Protein AF-A0A2W1IFE9-F1 (afdb_monomer)

Solvent-accessible surface area (backbone atoms only — not comparable to full-atom values): 10743 Å² total; per-residue (Å²): 140,82,83,80,80,82,82,75,80,79,76,75,83,69,60,64,89,76,38,68,66,51,60,62,67,72,48,57,73,91,77,60,70,71,67,96,69,81,68,86,80,73,87,56,83,60,53,63,57,53,51,51,52,48,60,65,51,64,52,52,64,59,53,55,59,57,52,58,59,48,55,60,53,52,54,57,52,52,54,52,50,56,48,53,52,52,51,52,55,40,53,75,70,70,50,92,67,65,60,48,72,77,72,38,66,91,40,73,67,58,49,51,52,50,54,47,53,54,50,51,49,55,53,50,48,56,51,49,54,53,51,48,55,52,48,52,53,53,52,50,51,52,50,50,56,67,73,37,58,67,56,61,52,48,52,53,49,50,51,50,50,50,51,54,47,66,62,51,74,79,81,67,84,84,132

Secondary structure (DSSP, 8-state):
--PPPPPPP------GGG-HHHHHHHS-GGG----SS-------THHHHHHHHHHHHHTHHHHHHHHHHHHHHHHHHHHHHHHHHHHHHHHHTT----HHHHHTTT-HHHHHHHHHHHHHHHHHHHHHHHHHHHHHHHHHHHHHHHH-HHHHHHHHHHHHHHHHHHHHTTS----

Organism: NCBI:txid45151

InterPro domains:
  IPR035213 Protein of unknown function DUF5321 [PF17254] (9-158)

Foldseek 3Di:
DDDDDDDDPPPPCDDPVPPVVNVLVVDDPVVNDDPPDDDDDDDDPCVVVVVVCCVVVVCVVVVVVVVVVVVVVVVVVVVLVVLVVVVVVCVVVVHPDPPCVSQVPVDPVSVVVVVVVVVVVVVVVVVVVVVVVVVVVVVVVVVVCVVCVPVVVVVVVVVVVVVVVVVPPPPDDDD

Radius of gyration: 31.23 Å; Cα contacts (8 Å, |Δi|>4): 27; chains: 1; bounding box: 63×68×80 Å

Sequence (175 aa):
MMASPLAHSRFISIPRIVQPSFWASMIPKPLRSRPENPRPKEWNPATPYIILGLLVGSQAIQILWLKQERSKQESKSRSKIAILERVIDRVRQGEDVPVEEMLGTGNAIEEGEWAQVLKELKDEEALYQKKNAKKELSIAGQQEDERNPTKTKLEKVEEGLTKAKVESVGGVKFY

Structure (mmCIF, N/CA/C/O backbone):
data_AF-A0A2W1IFE9-F1
#
_entry.id   AF-A0A2W1IFE9-F1
#
loop_
_atom_site.group_PDB
_atom_site.id
_atom_site.type_symbol
_atom_site.label_atom_id
_atom_site.label_alt_id
_atom_site.label_comp_id
_atom_site.label_asym_id
_atom_site.label_entity_id
_atom_site.label_seq_id
_atom_site.pdbx_PDB_ins_code
_atom_site.Cartn_x
_atom_site.Cartn_y
_atom_site.Cartn_z
_atom_site.occupancy
_atom_site.B_iso_or_equiv
_atom_site.auth_seq_id
_atom_site.auth_comp_id
_atom_site.auth_asym_id
_atom_site.auth_atom_id
_atom_site.pdbx_PDB_model_num
ATOM 1 N N . MET A 1 1 ? 9.921 -56.747 -38.945 1.00 39.69 1 MET A N 1
ATOM 2 C CA . MET A 1 1 ? 10.220 -55.304 -39.050 1.00 39.69 1 MET A CA 1
ATOM 3 C C . MET A 1 1 ? 9.261 -54.582 -38.117 1.00 39.69 1 MET A C 1
ATOM 5 O O . MET A 1 1 ? 8.075 -54.583 -38.404 1.00 39.69 1 MET A O 1
ATOM 9 N N . MET A 1 2 ? 9.725 -54.091 -36.968 1.00 39.50 2 MET A N 1
ATOM 10 C CA . MET A 1 2 ? 8.883 -53.357 -36.013 1.00 39.50 2 MET A CA 1
ATOM 11 C C . MET A 1 2 ? 9.355 -51.906 -35.992 1.00 39.50 2 MET A C 1
ATOM 13 O O . MET A 1 2 ? 10.527 -51.648 -35.730 1.00 39.50 2 MET A O 1
ATOM 17 N N . ALA A 1 3 ? 8.466 -50.983 -36.354 1.00 55.97 3 ALA A N 1
ATOM 18 C CA . ALA A 1 3 ? 8.743 -49.555 -36.379 1.00 55.97 3 ALA A CA 1
ATOM 19 C C . ALA A 1 3 ? 8.762 -49.001 -34.947 1.00 55.97 3 ALA A C 1
ATOM 21 O O . ALA A 1 3 ? 7.802 -49.170 -34.197 1.00 55.97 3 ALA A O 1
ATOM 22 N N . SER A 1 4 ? 9.858 -48.343 -34.573 1.00 62.25 4 SER A N 1
ATOM 23 C CA . SER A 1 4 ? 9.981 -47.634 -33.298 1.00 62.25 4 SER A CA 1
ATOM 24 C C . SER A 1 4 ? 9.027 -46.428 -33.260 1.00 62.25 4 SER A C 1
ATOM 26 O O . SER A 1 4 ? 8.993 -45.664 -34.228 1.00 62.25 4 SER A O 1
ATOM 28 N N . PRO A 1 5 ? 8.267 -46.205 -32.172 1.00 61.69 5 PRO A N 1
ATOM 29 C CA . PRO A 1 5 ? 7.386 -45.048 -32.062 1.00 61.69 5 PRO A CA 1
ATOM 30 C C . PRO A 1 5 ? 8.198 -43.761 -31.856 1.00 61.69 5 PRO A C 1
ATOM 32 O O . PRO A 1 5 ? 9.126 -43.714 -31.047 1.00 61.69 5 PRO A O 1
ATOM 35 N N . LEU A 1 6 ? 7.832 -42.706 -32.589 1.00 59.69 6 LEU A N 1
ATOM 36 C CA . LEU A 1 6 ? 8.414 -41.370 -32.464 1.00 59.69 6 LEU A CA 1
ATOM 37 C C . LEU A 1 6 ? 8.253 -40.856 -31.025 1.00 59.69 6 LEU A C 1
ATOM 39 O O . LEU A 1 6 ? 7.148 -40.805 -30.474 1.00 59.69 6 LEU A O 1
ATOM 43 N N . ALA A 1 7 ? 9.375 -40.474 -30.416 1.00 55.22 7 ALA A N 1
ATOM 44 C CA . ALA A 1 7 ? 9.406 -39.856 -29.101 1.00 55.22 7 ALA A CA 1
ATOM 45 C C . ALA A 1 7 ? 8.583 -38.559 -29.125 1.00 55.22 7 ALA A C 1
ATOM 47 O O . ALA A 1 7 ? 8.907 -37.611 -29.837 1.00 55.22 7 ALA A O 1
ATOM 48 N N . HIS A 1 8 ? 7.502 -38.521 -28.349 1.00 56.19 8 HIS A N 1
ATOM 49 C CA . HIS A 1 8 ? 6.707 -37.314 -28.168 1.00 56.19 8 HIS A CA 1
ATOM 50 C C . HIS A 1 8 ? 7.537 -36.323 -27.349 1.00 56.19 8 HIS A C 1
ATOM 52 O O . HIS A 1 8 ? 7.909 -36.620 -26.209 1.00 56.19 8 HIS A O 1
ATOM 58 N N . SER A 1 9 ? 7.852 -35.157 -27.922 1.00 57.31 9 SER A N 1
ATOM 59 C CA . SER A 1 9 ? 8.525 -34.106 -27.166 1.00 57.31 9 SER A CA 1
ATOM 60 C C . SER A 1 9 ? 7.584 -33.657 -26.047 1.00 57.31 9 SER A C 1
ATOM 62 O O . SER A 1 9 ? 6.453 -33.219 -26.264 1.00 57.31 9 SER A O 1
ATOM 64 N N . ARG A 1 10 ? 8.016 -33.854 -24.801 1.00 54.78 10 ARG A N 1
ATOM 65 C CA . ARG A 1 10 ? 7.284 -33.359 -23.641 1.00 54.78 10 ARG A CA 1
ATOM 66 C C . ARG A 1 10 ? 7.437 -31.844 -23.642 1.00 54.78 10 ARG A C 1
ATOM 68 O O . ARG A 1 10 ? 8.491 -31.330 -23.278 1.00 54.78 10 ARG A O 1
ATOM 75 N N . PHE A 1 11 ? 6.403 -31.129 -24.074 1.00 62.19 11 PHE A N 1
ATOM 76 C CA . PHE A 1 11 ? 6.318 -29.691 -23.860 1.00 62.19 11 PHE A CA 1
ATOM 77 C C . PHE A 1 11 ? 6.265 -29.450 -22.353 1.00 62.19 11 PHE A C 1
ATOM 79 O O . PHE A 1 11 ? 5.244 -29.673 -21.707 1.00 62.19 11 PHE A O 1
ATOM 86 N N . ILE A 1 12 ? 7.390 -29.024 -21.784 1.00 63.78 12 ILE A N 1
ATOM 87 C CA . ILE A 1 12 ? 7.433 -28.462 -20.439 1.00 63.78 12 ILE A CA 1
ATOM 88 C C . ILE A 1 12 ? 6.493 -27.256 -20.480 1.00 63.78 12 ILE A C 1
ATOM 90 O O . ILE A 1 12 ? 6.733 -26.299 -21.218 1.00 63.78 12 ILE A O 1
ATOM 94 N N . SER A 1 13 ? 5.375 -27.330 -19.761 1.00 68.19 13 SER A N 1
ATOM 95 C CA . SER A 1 13 ? 4.374 -26.269 -19.694 1.00 68.19 13 SER A CA 1
ATOM 96 C C . SER A 1 13 ? 4.922 -25.115 -18.858 1.00 68.19 13 SER A C 1
ATOM 98 O O . SER A 1 13 ? 4.584 -24.945 -17.688 1.00 68.19 13 SER A O 1
ATOM 100 N N . ILE A 1 14 ? 5.833 -24.347 -19.448 1.00 74.81 14 ILE A N 1
ATOM 101 C CA . ILE A 1 14 ? 6.339 -23.120 -18.851 1.00 74.81 14 ILE A CA 1
ATOM 102 C C . ILE A 1 14 ? 5.155 -22.135 -18.780 1.00 74.81 14 ILE A C 1
ATOM 104 O O . ILE A 1 14 ? 4.419 -22.004 -19.767 1.00 74.81 14 ILE A O 1
ATOM 108 N N . PRO A 1 15 ? 4.930 -21.455 -17.641 1.00 76.94 15 PRO A N 1
ATOM 109 C CA . PRO A 1 15 ? 3.841 -20.494 -17.491 1.00 76.94 15 PRO A CA 1
ATOM 110 C C . PRO A 1 15 ? 3.855 -19.448 -18.614 1.00 76.94 15 PRO A C 1
ATOM 112 O O . PRO A 1 15 ? 4.911 -18.941 -18.992 1.00 76.94 15 PRO A O 1
ATOM 115 N N . ARG A 1 16 ? 2.667 -19.089 -19.129 1.00 74.50 16 ARG A N 1
ATOM 116 C CA . ARG A 1 16 ? 2.499 -18.180 -20.285 1.00 74.50 16 ARG A CA 1
ATOM 117 C C . ARG A 1 16 ? 3.215 -16.835 -20.142 1.00 74.50 16 ARG A C 1
ATOM 119 O O . ARG A 1 16 ? 3.603 -16.258 -21.146 1.00 74.50 16 ARG A O 1
ATOM 126 N N . ILE A 1 17 ? 3.437 -16.359 -18.918 1.00 74.31 17 ILE A N 1
ATOM 127 C CA . ILE A 1 17 ? 4.136 -15.097 -18.638 1.00 74.31 17 ILE A CA 1
ATOM 128 C C . ILE A 1 17 ? 5.617 -15.157 -19.048 1.00 74.31 17 ILE A C 1
ATOM 130 O O . ILE A 1 17 ? 6.199 -14.138 -19.404 1.00 74.31 17 ILE A O 1
ATOM 134 N N . VAL A 1 18 ? 6.228 -16.342 -19.041 1.00 76.44 18 VAL A N 1
ATOM 135 C CA . VAL A 1 18 ? 7.629 -16.545 -19.450 1.00 76.44 18 VAL A CA 1
ATOM 136 C C . VAL A 1 18 ? 7.732 -16.760 -20.965 1.00 76.44 18 VAL A C 1
ATOM 138 O O . VAL A 1 18 ? 8.815 -16.658 -21.535 1.00 76.44 18 VAL A O 1
ATOM 141 N N . GLN A 1 19 ? 6.612 -17.019 -21.650 1.00 79.00 19 GLN A N 1
ATOM 142 C CA . GLN A 1 19 ? 6.604 -17.177 -23.100 1.00 79.00 19 GLN A CA 1
ATOM 143 C C . GLN A 1 19 ? 6.817 -15.812 -23.780 1.00 79.00 19 GLN A C 1
ATOM 145 O O . GLN A 1 19 ? 5.996 -14.907 -23.614 1.00 79.00 19 GLN A O 1
ATOM 150 N N . PRO A 1 20 ? 7.860 -15.647 -24.616 1.00 76.38 20 PRO A N 1
ATOM 151 C CA . PRO A 1 20 ? 8.125 -14.380 -25.308 1.00 76.38 20 PRO A CA 1
ATOM 152 C C . PRO A 1 20 ? 6.970 -13.926 -26.212 1.00 76.38 20 PRO A C 1
ATOM 154 O O . PRO A 1 20 ? 6.758 -12.734 -26.425 1.00 76.38 20 PRO A O 1
ATOM 157 N N . SER A 1 21 ? 6.188 -14.880 -26.724 1.00 76.00 21 SER A N 1
ATOM 158 C CA . SER A 1 21 ? 5.007 -14.631 -27.553 1.00 76.00 21 SER A CA 1
ATOM 159 C C . SER A 1 21 ? 3.898 -13.877 -26.815 1.00 76.00 21 SER A C 1
ATOM 161 O O . SER A 1 21 ? 3.195 -13.083 -27.440 1.00 76.00 21 SER A O 1
ATOM 163 N N . PHE A 1 22 ? 3.763 -14.079 -25.501 1.00 80.56 22 PHE A N 1
ATOM 164 C CA . PHE A 1 22 ? 2.785 -13.377 -24.672 1.00 80.56 22 PHE A CA 1
ATOM 165 C C . PHE A 1 22 ? 3.097 -11.877 -24.630 1.00 80.56 22 PHE A C 1
ATOM 167 O O . PHE A 1 22 ? 2.258 -11.056 -24.998 1.00 80.56 22 PHE A O 1
ATOM 174 N N . TRP A 1 23 ? 4.345 -11.517 -24.330 1.00 79.19 23 TRP A N 1
ATOM 175 C CA . TRP A 1 23 ? 4.798 -10.124 -24.338 1.00 79.19 23 TRP A CA 1
ATOM 176 C C . TRP A 1 23 ? 4.790 -9.507 -25.742 1.00 79.19 23 TRP A C 1
ATOM 178 O O . TRP A 1 23 ? 4.381 -8.360 -25.908 1.00 79.19 23 TRP A O 1
ATOM 188 N N . ALA A 1 24 ? 5.128 -10.278 -26.781 1.00 75.56 24 ALA A N 1
ATOM 189 C CA . ALA A 1 24 ? 5.061 -9.815 -28.171 1.00 75.56 24 ALA A CA 1
ATOM 190 C C . ALA A 1 24 ? 3.628 -9.514 -28.659 1.00 75.56 24 ALA A C 1
ATOM 192 O O . ALA A 1 24 ? 3.446 -8.789 -29.640 1.00 75.56 24 ALA A O 1
ATOM 193 N N . SER A 1 25 ? 2.605 -10.076 -28.007 1.00 78.38 25 SER A N 1
ATOM 194 C CA . SER A 1 25 ? 1.192 -9.776 -28.284 1.00 78.38 25 SER A CA 1
ATOM 195 C C . SER A 1 25 ? 0.678 -8.527 -27.562 1.00 78.38 25 SER A C 1
ATOM 197 O O . SER A 1 25 ? -0.307 -7.938 -27.996 1.00 78.38 25 SER A O 1
ATOM 199 N N . MET A 1 26 ? 1.374 -8.098 -26.507 1.00 81.38 26 MET A N 1
ATOM 200 C CA . MET A 1 26 ? 1.022 -6.934 -25.690 1.00 81.38 26 MET A CA 1
ATOM 201 C C . MET A 1 26 ? 1.559 -5.616 -26.276 1.00 81.38 26 MET A C 1
ATOM 203 O O . MET A 1 26 ? 1.147 -4.533 -25.870 1.00 81.38 26 MET A O 1
ATOM 207 N N . ILE A 1 27 ? 2.462 -5.709 -27.256 1.00 79.25 27 ILE A N 1
ATOM 208 C CA . ILE A 1 27 ? 3.028 -4.571 -27.980 1.00 79.25 27 ILE A CA 1
ATOM 209 C C . ILE A 1 27 ? 2.096 -4.213 -29.155 1.00 79.25 27 ILE A C 1
ATOM 211 O O . ILE A 1 27 ? 1.821 -5.075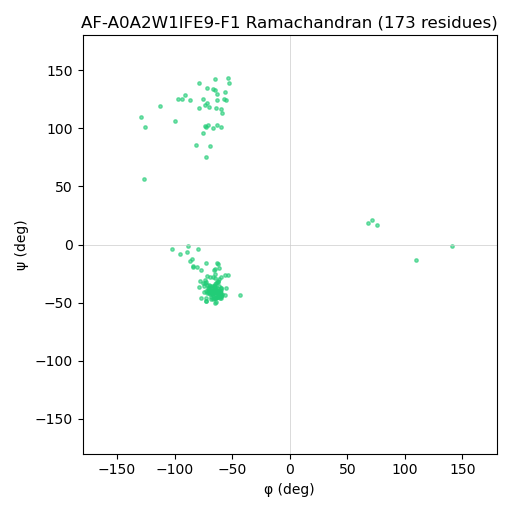 -29.998 1.00 79.25 27 ILE A O 1
ATOM 215 N N . PRO A 1 28 ? 1.621 -2.958 -29.259 1.00 79.75 28 PRO A N 1
ATOM 216 C CA . PRO A 1 28 ? 0.776 -2.499 -30.358 1.00 79.75 28 PRO A CA 1
ATOM 217 C C . PRO A 1 28 ? 1.398 -2.773 -31.734 1.00 79.75 28 PRO A C 1
ATOM 219 O O . PRO A 1 28 ? 2.600 -2.598 -31.930 1.00 79.75 28 PRO A O 1
ATOM 222 N N . LYS A 1 29 ? 0.559 -3.119 -32.722 1.00 71.75 29 LYS A N 1
ATOM 223 C CA . LYS A 1 29 ? 0.961 -3.390 -34.117 1.00 71.75 29 LYS A CA 1
ATOM 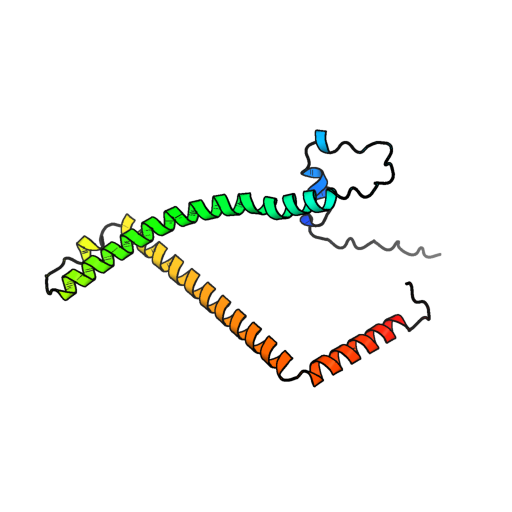224 C C . LYS A 1 29 ? 1.982 -2.401 -34.724 1.00 71.75 29 LYS A C 1
ATOM 226 O O . LYS A 1 29 ? 2.920 -2.899 -35.340 1.00 71.75 29 LYS A O 1
ATOM 231 N N . PRO A 1 30 ? 1.890 -1.064 -34.547 1.00 74.62 30 PRO A N 1
ATOM 232 C CA . PRO A 1 30 ? 2.874 -0.138 -35.127 1.00 74.62 30 PRO A CA 1
ATOM 233 C C . PRO A 1 30 ? 4.295 -0.278 -34.554 1.00 74.62 30 PRO A C 1
ATOM 235 O O . PRO A 1 30 ? 5.256 0.102 -35.213 1.00 74.62 30 PRO A O 1
ATOM 238 N N . LEU A 1 31 ? 4.448 -0.846 -33.354 1.00 71.00 31 LEU A N 1
ATOM 239 C CA . LEU A 1 31 ? 5.742 -1.066 -32.697 1.00 71.00 31 LEU A CA 1
ATOM 240 C C . LEU A 1 31 ? 6.296 -2.482 -32.937 1.00 71.00 31 LEU A C 1
ATOM 242 O O . LEU A 1 31 ? 7.436 -2.771 -32.582 1.00 71.00 31 LEU A O 1
ATOM 246 N N . ARG A 1 32 ? 5.499 -3.373 -33.543 1.00 70.25 32 ARG A N 1
ATOM 247 C CA . ARG A 1 32 ? 5.851 -4.778 -33.807 1.00 70.25 32 ARG A CA 1
ATOM 248 C C . ARG A 1 32 ? 6.570 -4.987 -35.148 1.00 70.25 32 ARG A C 1
ATOM 250 O O . ARG A 1 32 ? 6.935 -6.117 -35.469 1.00 70.25 32 ARG A O 1
ATOM 257 N N . SER A 1 33 ? 6.785 -3.933 -35.930 1.00 67.12 33 SER A N 1
ATOM 258 C CA . SER A 1 33 ? 7.432 -4.003 -37.243 1.00 67.12 33 SER A CA 1
ATOM 259 C C . SER A 1 33 ? 8.849 -4.574 -37.131 1.00 67.12 33 SER A C 1
ATOM 261 O O . SER A 1 33 ? 9.791 -3.893 -36.731 1.00 67.12 33 SER A O 1
ATOM 263 N N . ARG A 1 34 ? 8.992 -5.860 -37.467 1.00 61.94 34 ARG A N 1
ATOM 264 C CA . ARG A 1 34 ? 10.282 -6.539 -37.585 1.00 61.94 34 ARG A CA 1
ATOM 265 C C . ARG A 1 34 ? 10.946 -6.031 -38.868 1.00 61.94 34 ARG A C 1
ATOM 267 O O . ARG A 1 34 ? 10.351 -6.208 -39.928 1.00 61.94 34 ARG A O 1
ATOM 274 N N . PRO A 1 35 ? 12.136 -5.412 -38.813 1.00 65.19 35 PRO A N 1
ATOM 275 C CA . PRO A 1 35 ? 12.851 -5.066 -40.030 1.00 65.19 35 PRO A CA 1
ATOM 276 C C . PRO A 1 35 ? 13.198 -6.359 -40.777 1.00 65.19 35 PRO A C 1
ATOM 278 O O . PRO A 1 35 ? 13.732 -7.299 -40.187 1.00 65.19 35 PRO A O 1
ATOM 281 N N . GLU A 1 36 ? 12.873 -6.400 -42.067 1.00 66.88 36 GLU A N 1
ATOM 282 C CA . GLU A 1 36 ? 13.053 -7.561 -42.954 1.00 66.88 36 GLU A CA 1
ATOM 283 C C . GLU A 1 36 ? 14.539 -7.945 -43.125 1.00 66.88 36 GLU A C 1
ATOM 285 O O . GLU A 1 36 ? 14.857 -9.074 -43.479 1.00 66.88 36 GLU A O 1
ATOM 290 N N . ASN A 1 37 ? 15.455 -7.041 -42.750 1.00 60.50 37 ASN A N 1
ATOM 291 C CA . ASN A 1 37 ? 16.892 -7.280 -42.642 1.00 60.50 37 ASN A CA 1
ATOM 292 C C . ASN A 1 37 ? 17.411 -6.905 -41.239 1.00 60.50 37 ASN A C 1
ATOM 294 O O . ASN A 1 37 ? 17.611 -5.715 -40.961 1.00 60.50 37 ASN A O 1
ATOM 298 N N . PRO A 1 38 ? 17.645 -7.875 -40.333 1.00 63.00 38 PRO A N 1
ATOM 299 C CA . PRO A 1 38 ? 18.260 -7.599 -39.044 1.00 63.00 38 PRO A CA 1
ATOM 300 C C . PRO A 1 38 ? 19.747 -7.293 -39.254 1.00 63.00 38 PRO A C 1
ATOM 302 O O . PRO A 1 38 ? 20.564 -8.192 -39.430 1.00 63.00 38 PRO A O 1
ATOM 305 N N . ARG A 1 39 ? 20.111 -6.009 -39.237 1.00 70.88 39 ARG A N 1
ATOM 306 C CA . ARG A 1 39 ? 21.521 -5.614 -39.118 1.00 70.88 39 ARG A CA 1
ATOM 307 C C . ARG A 1 39 ? 22.040 -6.072 -37.745 1.00 70.88 39 ARG A C 1
ATOM 309 O O . ARG A 1 39 ? 21.268 -6.002 -36.780 1.00 70.88 39 ARG A O 1
ATOM 316 N N . PRO A 1 40 ? 23.296 -6.546 -37.627 1.00 65.81 40 PRO A N 1
ATOM 317 C CA . PRO A 1 40 ? 23.868 -6.897 -36.332 1.00 65.81 40 PRO A CA 1
ATOM 318 C C . PRO A 1 40 ? 23.772 -5.677 -35.415 1.00 65.81 40 PRO A C 1
ATOM 320 O O . PRO A 1 40 ? 24.163 -4.570 -35.782 1.00 65.81 40 PRO A O 1
ATOM 323 N N . LYS A 1 41 ? 23.138 -5.863 -34.257 1.00 69.12 41 LYS A N 1
ATOM 324 C CA . LYS A 1 41 ? 22.813 -4.769 -33.348 1.00 69.12 41 LYS A CA 1
ATOM 325 C C . LYS A 1 41 ? 24.091 -4.298 -32.667 1.00 69.12 41 LYS A C 1
ATOM 327 O O . LYS A 1 41 ? 24.570 -4.943 -31.741 1.00 69.12 41 LYS A O 1
ATOM 332 N N . GLU A 1 42 ? 24.628 -3.181 -33.140 1.00 75.00 42 GLU A N 1
ATOM 333 C CA . GLU A 1 42 ? 25.706 -2.466 -32.465 1.00 75.00 42 GLU A CA 1
ATOM 334 C C . GLU A 1 42 ? 25.253 -2.118 -31.042 1.00 75.00 42 GLU A C 1
ATOM 336 O O . GLU A 1 42 ? 24.124 -1.662 -30.815 1.00 75.00 42 GLU A O 1
ATOM 341 N N . TRP A 1 43 ? 26.108 -2.412 -30.062 1.00 80.25 43 TRP A N 1
ATOM 342 C CA . TRP A 1 43 ? 25.813 -2.164 -28.658 1.00 80.25 43 TRP A CA 1
ATOM 343 C C . TRP A 1 43 ? 25.729 -0.657 -28.420 1.00 80.25 43 TRP A C 1
ATOM 345 O O . TRP A 1 43 ? 26.740 0.032 -28.307 1.00 80.25 43 TRP A O 1
ATOM 355 N N . ASN A 1 44 ? 24.506 -0.134 -28.365 1.00 82.25 44 ASN A N 1
ATOM 356 C CA . ASN A 1 44 ? 24.285 1.267 -28.058 1.00 82.25 44 ASN A CA 1
ATOM 357 C C . ASN A 1 44 ? 24.406 1.464 -26.533 1.00 82.25 44 ASN A C 1
ATOM 359 O O . ASN A 1 44 ? 23.575 0.920 -25.793 1.00 82.25 44 ASN A O 1
ATOM 363 N N . PRO A 1 45 ? 25.377 2.262 -26.051 1.00 85.25 45 PRO A N 1
ATOM 364 C CA . PRO A 1 45 ? 25.615 2.471 -24.623 1.00 85.25 45 PRO A CA 1
ATOM 365 C C . PRO A 1 45 ? 24.426 3.113 -23.896 1.00 85.25 45 PRO A C 1
ATOM 367 O O . PRO A 1 45 ? 24.345 3.008 -22.680 1.00 85.25 45 PRO A O 1
ATOM 370 N N . ALA A 1 46 ? 23.468 3.718 -24.607 1.00 85.06 46 ALA A N 1
ATOM 371 C CA . ALA A 1 46 ? 22.237 4.257 -24.031 1.00 85.06 46 ALA A CA 1
ATOM 372 C C . ALA A 1 46 ? 21.187 3.179 -23.693 1.00 85.06 46 ALA A C 1
ATOM 374 O O . ALA A 1 46 ? 20.312 3.404 -22.858 1.00 85.06 46 ALA A O 1
ATOM 375 N N . THR A 1 47 ? 21.249 1.999 -24.320 1.00 85.00 47 THR A N 1
ATOM 376 C CA . THR A 1 47 ? 20.267 0.919 -24.107 1.00 85.00 47 THR A CA 1
ATOM 377 C C . THR A 1 47 ? 20.177 0.409 -22.666 1.00 85.00 47 THR A C 1
ATOM 379 O O . THR A 1 47 ? 19.043 0.270 -22.202 1.00 85.00 47 THR A O 1
ATOM 382 N N . PRO A 1 48 ? 21.275 0.191 -21.906 1.00 85.75 48 PRO A N 1
ATOM 383 C CA . PRO A 1 48 ? 21.159 -0.165 -20.494 1.00 85.75 48 PRO A CA 1
ATOM 384 C C . PRO A 1 48 ? 20.446 0.924 -19.688 1.00 85.75 48 PRO A C 1
ATOM 386 O O . PRO A 1 48 ? 19.575 0.597 -18.893 1.00 85.75 48 PRO A O 1
ATOM 389 N N . TYR A 1 49 ? 20.721 2.209 -19.931 1.00 89.56 49 TYR A N 1
ATOM 390 C CA . TYR A 1 49 ? 20.061 3.306 -19.211 1.00 89.56 49 TYR A CA 1
ATOM 391 C C . TYR A 1 49 ? 18.561 3.398 -19.519 1.00 89.56 49 TYR A C 1
ATOM 393 O O . TYR A 1 49 ? 17.760 3.616 -18.612 1.00 89.56 49 TYR A O 1
ATOM 401 N N . ILE A 1 50 ? 18.165 3.168 -20.776 1.00 86.56 50 ILE A N 1
ATOM 402 C CA . ILE A 1 50 ? 16.752 3.125 -21.182 1.00 86.56 50 ILE A CA 1
ATOM 403 C C . ILE A 1 50 ? 16.032 1.955 -20.498 1.00 86.56 50 ILE A C 1
ATOM 405 O O . ILE A 1 50 ? 14.949 2.138 -19.945 1.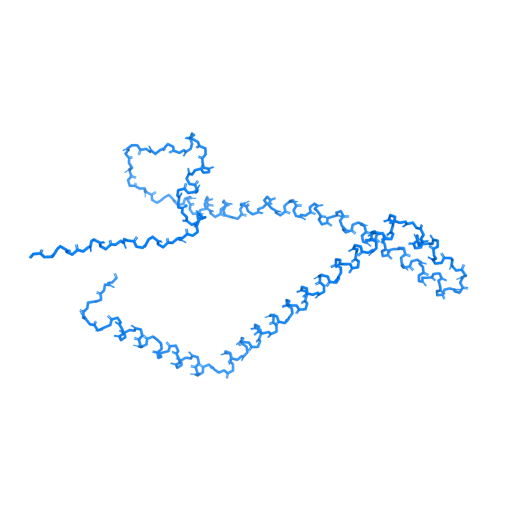00 86.56 50 ILE A O 1
ATOM 409 N N . ILE A 1 51 ? 16.637 0.763 -20.496 1.00 86.56 51 ILE A N 1
ATOM 410 C CA . ILE A 1 51 ? 16.060 -0.434 -19.865 1.00 86.56 51 ILE A CA 1
ATOM 411 C C . ILE A 1 51 ? 15.977 -0.260 -18.345 1.00 86.56 51 ILE A C 1
ATOM 413 O O . ILE A 1 51 ? 14.957 -0.605 -17.754 1.00 86.56 51 ILE A O 1
ATOM 417 N N . LEU A 1 52 ? 17.003 0.319 -17.715 1.00 87.19 52 LEU A N 1
ATOM 418 C CA . LEU A 1 52 ? 17.011 0.622 -16.282 1.00 87.19 52 LEU A CA 1
ATOM 419 C C . LEU A 1 52 ? 15.910 1.625 -15.914 1.00 87.19 52 LEU A C 1
ATOM 421 O O . LEU A 1 52 ? 15.166 1.388 -14.964 1.00 87.19 52 LEU A O 1
ATOM 425 N N . GLY A 1 53 ? 15.750 2.702 -16.691 1.00 86.75 53 GLY A N 1
ATOM 426 C CA . GLY A 1 53 ? 14.687 3.689 -16.486 1.00 86.75 53 GLY A CA 1
ATOM 427 C C . GLY A 1 53 ? 13.284 3.102 -16.660 1.00 86.75 53 GLY A C 1
ATOM 428 O O . GLY A 1 53 ? 12.395 3.391 -15.863 1.00 86.75 53 GLY A O 1
ATOM 429 N N . LEU A 1 54 ? 13.091 2.220 -17.646 1.00 86.81 54 LEU A N 1
ATOM 430 C CA . LEU A 1 54 ? 11.836 1.486 -17.845 1.00 86.81 54 LEU A CA 1
ATOM 431 C C . LEU A 1 54 ? 11.555 0.496 -16.713 1.00 86.81 54 LEU A C 1
ATOM 433 O O . LEU A 1 54 ? 10.424 0.424 -16.241 1.00 86.81 54 LEU A O 1
ATOM 437 N N . LEU A 1 55 ? 12.564 -0.244 -16.252 1.00 84.75 55 LEU A N 1
ATOM 438 C CA . LEU A 1 55 ? 12.407 -1.220 -15.177 1.00 84.75 55 LEU A CA 1
ATOM 439 C C . LEU A 1 55 ? 12.013 -0.528 -13.867 1.00 84.75 55 LEU A C 1
ATOM 441 O O . LEU A 1 55 ? 11.014 -0.905 -13.256 1.00 84.75 55 LEU A O 1
ATOM 445 N N . VAL A 1 56 ? 12.740 0.527 -13.489 1.00 85.69 56 VAL A N 1
ATOM 446 C CA . VAL A 1 56 ? 12.466 1.316 -12.278 1.00 85.69 56 VAL A CA 1
ATOM 447 C C . VAL A 1 56 ? 11.150 2.092 -12.410 1.00 85.69 56 VAL A C 1
ATOM 449 O O . VAL A 1 56 ? 10.346 2.120 -11.480 1.00 85.69 56 VAL A O 1
ATOM 452 N N . GLY A 1 57 ? 10.883 2.676 -13.581 1.00 81.81 57 GLY A N 1
ATOM 453 C CA . GLY A 1 57 ? 9.673 3.455 -13.846 1.00 81.81 57 GLY A CA 1
ATOM 454 C C . GLY A 1 57 ? 8.395 2.621 -13.970 1.00 81.81 57 GLY A C 1
ATOM 455 O O . GLY A 1 57 ? 7.316 3.116 -13.651 1.00 81.81 57 GLY A O 1
ATOM 456 N N . SER A 1 58 ? 8.484 1.348 -14.373 1.00 84.25 58 SER A N 1
ATOM 457 C CA . SER A 1 58 ? 7.306 0.483 -14.557 1.00 84.25 58 SER A CA 1
ATOM 458 C C . SER A 1 58 ? 6.508 0.260 -13.269 1.00 84.25 58 SER A C 1
ATOM 460 O O . SER A 1 58 ? 5.289 0.105 -13.310 1.00 84.25 58 SER A O 1
ATOM 462 N N . GLN A 1 59 ? 7.178 0.291 -12.115 1.00 74.25 59 GLN A N 1
ATOM 463 C CA . GLN A 1 59 ? 6.551 0.092 -10.807 1.00 74.25 59 GLN A CA 1
ATOM 464 C C . GLN A 1 59 ? 5.934 1.375 -10.236 1.00 74.25 59 GLN A C 1
ATOM 466 O O . GLN A 1 59 ? 5.062 1.304 -9.367 1.00 74.25 59 GLN A O 1
ATOM 471 N N . ALA A 1 60 ? 6.330 2.552 -10.732 1.00 74.44 60 ALA A N 1
ATOM 472 C CA . ALA A 1 60 ? 5.882 3.835 -10.191 1.00 74.44 60 ALA A CA 1
ATOM 473 C C . ALA A 1 60 ? 4.360 4.032 -10.318 1.00 74.44 60 ALA A C 1
ATOM 475 O O . ALA A 1 60 ? 3.736 4.637 -9.446 1.00 74.44 60 ALA A O 1
ATOM 476 N N . ILE A 1 61 ? 3.744 3.458 -11.358 1.00 72.00 61 ILE A N 1
ATOM 477 C CA . ILE A 1 61 ? 2.294 3.545 -11.572 1.00 72.00 61 ILE A CA 1
ATOM 478 C C . ILE A 1 61 ? 1.496 2.782 -10.504 1.00 72.00 61 ILE A C 1
ATOM 480 O O . ILE A 1 61 ? 0.448 3.246 -10.061 1.00 72.00 61 ILE A O 1
ATOM 484 N N . GLN A 1 62 ? 2.015 1.642 -10.039 1.00 68.38 62 GLN A N 1
ATOM 485 C CA . GLN A 1 62 ? 1.354 0.814 -9.025 1.00 68.38 62 GLN A CA 1
ATOM 486 C C . GLN A 1 62 ? 1.409 1.484 -7.645 1.00 68.38 62 GLN A C 1
ATOM 488 O O . GLN A 1 62 ? 0.448 1.419 -6.879 1.00 68.38 62 GLN A O 1
ATOM 493 N N . ILE A 1 63 ? 2.504 2.191 -7.350 1.00 73.38 63 ILE A N 1
ATOM 494 C CA . ILE A 1 63 ? 2.696 2.916 -6.086 1.00 73.38 63 ILE A CA 1
ATOM 495 C C . ILE A 1 63 ? 1.695 4.072 -5.946 1.00 73.38 63 ILE A C 1
ATOM 497 O O . ILE A 1 63 ? 1.208 4.327 -4.843 1.00 73.38 63 ILE A O 1
ATOM 501 N N . LEU A 1 64 ? 1.350 4.752 -7.045 1.00 72.38 64 LEU A N 1
ATOM 502 C CA . LEU A 1 64 ? 0.420 5.884 -7.013 1.00 72.38 64 LEU A CA 1
ATOM 503 C C . LEU A 1 64 ? -0.997 5.458 -6.603 1.00 72.38 64 LEU A C 1
ATOM 505 O O . LEU A 1 64 ? -1.595 6.085 -5.729 1.00 72.38 64 LEU A O 1
ATOM 509 N N . TRP A 1 65 ? -1.507 4.367 -7.182 1.00 73.56 65 TRP A N 1
ATOM 510 C CA . TRP A 1 65 ? -2.835 3.847 -6.845 1.00 73.56 65 TRP A CA 1
ATOM 511 C C . TRP A 1 65 ? -2.881 3.298 -5.412 1.00 73.56 65 TRP A C 1
ATOM 513 O O . TRP A 1 65 ? -3.790 3.621 -4.648 1.00 73.56 65 TRP A O 1
ATOM 523 N N . LEU A 1 66 ? -1.837 2.567 -5.000 1.00 70.00 66 LEU A N 1
ATOM 524 C CA . LEU A 1 66 ? -1.723 2.033 -3.640 1.00 70.00 66 LEU A CA 1
ATOM 525 C C . LEU A 1 66 ? -1.692 3.141 -2.571 1.00 70.00 66 LEU A C 1
ATOM 527 O O . LEU A 1 66 ? -2.241 2.971 -1.483 1.00 70.00 66 LEU A O 1
ATOM 531 N N . LYS A 1 67 ? -1.068 4.287 -2.866 1.00 71.25 67 LYS A N 1
ATOM 532 C CA . LYS A 1 67 ? -0.995 5.425 -1.939 1.00 71.25 67 LYS A CA 1
ATOM 533 C C . LYS A 1 67 ? -2.355 6.097 -1.726 1.00 71.25 67 LYS A C 1
ATOM 535 O O . LYS A 1 67 ? -2.634 6.554 -0.621 1.00 71.25 67 LYS A O 1
ATOM 540 N N . GLN A 1 68 ? -3.191 6.158 -2.761 1.00 69.69 68 GLN A N 1
ATOM 541 C CA . GLN A 1 68 ? -4.506 6.793 -2.676 1.00 69.69 68 GLN A CA 1
ATOM 542 C C . GLN A 1 68 ? -5.518 5.959 -1.881 1.00 69.69 68 GLN A C 1
ATOM 544 O O . GLN A 1 68 ? -6.363 6.527 -1.192 1.00 69.69 68 GLN A O 1
ATOM 549 N N . GLU A 1 69 ? -5.421 4.631 -1.939 1.00 64.44 69 GLU A N 1
ATOM 550 C CA . GLU A 1 69 ? -6.260 3.752 -1.117 1.00 64.44 69 GLU A CA 1
ATOM 551 C C . GLU A 1 69 ? -5.896 3.868 0.374 1.00 64.44 69 GLU A C 1
ATOM 553 O O . GLU A 1 69 ? -6.772 3.993 1.229 1.00 64.44 69 GLU A O 1
ATOM 558 N N . ARG A 1 70 ? -4.597 3.961 0.690 1.00 61.81 70 ARG A N 1
ATOM 559 C CA . ARG A 1 70 ? -4.131 4.120 2.078 1.00 61.81 70 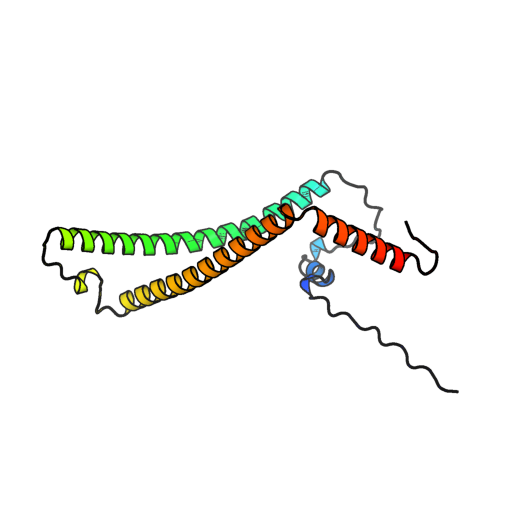ARG A CA 1
ATOM 560 C C . ARG A 1 70 ? -4.594 5.418 2.738 1.00 61.81 70 ARG A C 1
ATOM 562 O O . ARG A 1 70 ? -4.986 5.392 3.899 1.00 61.81 70 ARG A O 1
ATOM 569 N N . SER A 1 71 ? -4.596 6.545 2.024 1.00 64.56 71 SER A N 1
ATOM 570 C CA . SER A 1 71 ? -4.950 7.835 2.639 1.00 64.56 71 SER A CA 1
ATOM 571 C C . SER A 1 71 ? -6.405 7.898 3.113 1.00 64.56 71 SER A C 1
ATOM 573 O O . SER A 1 71 ? -6.688 8.500 4.147 1.00 64.56 71 SER A O 1
ATOM 575 N N . LYS A 1 72 ? -7.331 7.241 2.402 1.00 64.12 72 LYS A N 1
ATOM 576 C CA . LYS A 1 72 ? -8.747 7.178 2.797 1.00 64.12 72 LYS A CA 1
ATOM 577 C C . LYS A 1 72 ? -8.963 6.324 4.046 1.00 64.12 72 LYS A C 1
ATOM 579 O O . LYS A 1 72 ? -9.792 6.680 4.883 1.00 64.12 72 LYS A O 1
ATOM 584 N N . GLN A 1 73 ? -8.221 5.227 4.177 1.00 61.34 73 GLN A N 1
ATOM 585 C CA . GLN A 1 73 ? -8.284 4.353 5.350 1.00 61.34 73 GLN A CA 1
ATOM 586 C C . GLN A 1 73 ? -7.679 5.043 6.582 1.00 61.34 73 GLN A C 1
ATOM 588 O O . GLN A 1 73 ? -8.291 5.050 7.649 1.00 61.34 73 GLN A O 1
ATOM 593 N N . GLU A 1 74 ? -6.549 5.740 6.419 1.00 69.94 74 GLU A N 1
ATOM 594 C CA . GLU A 1 74 ? -5.903 6.481 7.509 1.00 69.94 74 GLU A CA 1
ATOM 595 C C . GLU A 1 74 ? -6.809 7.563 8.117 1.00 69.94 74 GLU A C 1
ATOM 597 O O . GLU A 1 74 ? -6.825 7.734 9.337 1.00 69.94 74 GLU A O 1
ATOM 602 N N . SER A 1 75 ? -7.592 8.284 7.307 1.00 67.81 75 SER A N 1
ATOM 603 C CA . SER A 1 75 ? -8.509 9.309 7.826 1.00 67.81 75 SER A CA 1
ATOM 604 C C . SER A 1 75 ? -9.638 8.725 8.682 1.00 67.81 75 SER A C 1
ATOM 606 O O . SER A 1 75 ? -9.956 9.304 9.721 1.00 67.81 75 SER A O 1
ATOM 608 N N . LYS A 1 76 ? -10.209 7.575 8.293 1.00 71.06 76 LYS A N 1
ATOM 609 C CA . LYS A 1 76 ? -11.287 6.910 9.049 1.00 71.06 76 LYS A CA 1
ATOM 610 C C . LYS A 1 76 ? -10.794 6.338 10.378 1.00 71.06 76 LYS A C 1
ATOM 612 O O . LYS A 1 76 ? -11.477 6.455 11.392 1.00 71.06 76 LYS A O 1
ATOM 617 N N . SER A 1 77 ? -9.595 5.763 10.403 1.00 73.25 77 SER A N 1
ATOM 618 C CA . SER A 1 77 ? -9.012 5.246 11.645 1.00 73.25 77 SER A CA 1
ATOM 619 C C . SER A 1 77 ? -8.657 6.377 12.612 1.00 73.25 77 SER A C 1
ATOM 621 O O . SER A 1 77 ? -8.937 6.275 13.804 1.00 73.25 77 SER A O 1
ATOM 623 N N . ARG A 1 78 ? -8.124 7.503 12.111 1.00 76.44 78 ARG A N 1
ATOM 624 C CA . ARG A 1 78 ? -7.796 8.677 12.943 1.00 76.44 78 ARG A CA 1
ATOM 625 C C . ARG A 1 78 ? -9.024 9.300 13.608 1.00 76.44 78 ARG A C 1
ATOM 627 O O . ARG A 1 78 ? -8.933 9.684 14.770 1.00 76.44 78 ARG A O 1
ATOM 634 N N . SER A 1 79 ? -10.165 9.382 12.919 1.00 77.19 79 SER A N 1
ATOM 635 C CA . SER A 1 79 ? -11.398 9.893 13.534 1.00 77.19 79 SER A CA 1
ATOM 636 C C . SER A 1 79 ? -11.924 8.963 14.627 1.00 77.19 79 SER A C 1
ATOM 638 O O . SER A 1 79 ? -12.341 9.449 15.673 1.00 77.19 79 SER A O 1
ATOM 640 N N . LYS A 1 80 ? -11.851 7.640 14.424 1.00 79.12 80 LYS A N 1
ATOM 641 C CA . LYS A 1 80 ? -12.278 6.642 15.421 1.00 79.12 80 LYS A CA 1
ATOM 642 C C . LYS A 1 80 ? -11.379 6.636 16.658 1.00 79.12 80 LYS A C 1
ATOM 644 O O . LYS A 1 80 ? -11.891 6.633 17.772 1.00 79.12 80 LYS A O 1
ATOM 649 N N . ILE A 1 81 ? -10.061 6.735 16.476 1.00 82.50 81 ILE A N 1
ATOM 650 C CA . ILE A 1 81 ? -9.100 6.872 17.583 1.00 82.50 81 ILE A CA 1
ATOM 651 C C . ILE A 1 81 ? -9.389 8.144 18.391 1.00 82.50 81 ILE A C 1
ATOM 653 O O . ILE A 1 81 ? -9.506 8.076 19.610 1.00 82.50 81 ILE A O 1
ATOM 657 N N . ALA A 1 82 ?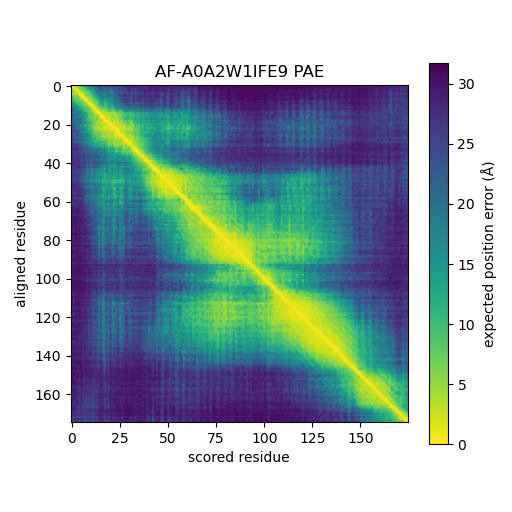 -9.614 9.278 17.723 1.00 83.62 82 ALA A N 1
ATOM 658 C CA . ALA A 1 82 ? -9.941 10.532 18.401 1.00 83.62 82 ALA A CA 1
ATOM 659 C C . ALA A 1 82 ? -11.289 10.492 19.152 1.00 83.62 82 ALA A C 1
ATOM 661 O O . ALA A 1 82 ? -11.497 11.264 20.086 1.00 83.62 82 ALA A O 1
ATOM 662 N N . ILE A 1 83 ? -12.238 9.643 18.743 1.00 83.56 83 ILE A N 1
ATOM 663 C CA . ILE A 1 83 ? -13.481 9.416 19.499 1.00 83.56 83 ILE A CA 1
ATOM 664 C C . ILE A 1 83 ? -13.176 8.606 20.763 1.00 83.56 83 ILE A C 1
ATOM 666 O O . ILE A 1 83 ? -13.560 9.033 21.849 1.00 83.56 83 ILE A O 1
ATOM 670 N N . LEU A 1 84 ? -12.432 7.501 20.641 1.00 83.38 84 LEU A N 1
ATOM 671 C CA . LEU A 1 84 ? -12.045 6.661 21.781 1.00 83.38 84 LEU A CA 1
ATOM 672 C C . LEU A 1 84 ? -11.243 7.439 22.834 1.00 83.38 84 LEU A C 1
ATOM 674 O O . LEU A 1 84 ? -11.533 7.323 24.021 1.00 83.38 84 LEU A O 1
ATOM 678 N N . GLU A 1 85 ? -10.292 8.278 22.417 1.00 85.69 85 GLU A N 1
ATOM 679 C CA . GLU A 1 85 ? -9.509 9.132 23.324 1.00 85.69 85 GLU A CA 1
ATOM 680 C C . GLU A 1 85 ? -10.403 10.089 24.122 1.00 85.69 85 GLU A C 1
ATOM 682 O O . GLU A 1 85 ? -10.278 10.184 25.341 1.00 85.69 85 GLU A O 1
ATOM 687 N N . ARG A 1 86 ? -11.382 10.729 23.468 1.00 80.81 86 ARG A N 1
ATOM 688 C CA . ARG A 1 86 ? -12.331 11.622 24.152 1.00 80.81 86 ARG A CA 1
ATOM 689 C C . ARG A 1 86 ? -13.228 10.888 25.141 1.00 80.81 86 ARG A C 1
ATOM 691 O O . ARG A 1 86 ? -13.584 11.471 26.162 1.00 80.81 86 ARG A O 1
ATOM 698 N N . VAL A 1 87 ? -13.624 9.652 24.833 1.00 83.06 87 VAL A N 1
ATOM 699 C CA . VAL A 1 87 ? -14.410 8.824 25.759 1.00 83.06 87 VAL A CA 1
ATOM 700 C C . VAL A 1 87 ? -13.561 8.476 26.981 1.00 83.06 87 VAL A C 1
ATOM 702 O O . VAL A 1 87 ? -14.008 8.678 28.107 1.00 83.06 87 VAL A O 1
ATOM 705 N N . ILE A 1 88 ? -12.314 8.041 26.777 1.00 83.50 88 ILE A N 1
ATOM 706 C CA . ILE A 1 88 ? -11.381 7.707 27.863 1.00 83.50 88 ILE A CA 1
ATOM 707 C C . ILE A 1 88 ? -11.117 8.922 28.761 1.00 83.50 88 ILE A C 1
ATOM 709 O O . ILE A 1 88 ? -11.157 8.796 29.987 1.00 83.50 88 ILE A O 1
ATOM 713 N N . ASP A 1 89 ? -10.887 10.097 28.174 1.00 83.25 89 ASP A N 1
ATOM 714 C CA . ASP A 1 89 ? -10.604 11.318 28.929 1.00 83.25 89 ASP A CA 1
ATOM 715 C C . ASP A 1 89 ? -11.782 11.751 29.808 1.00 83.25 89 ASP A C 1
ATOM 717 O O . ASP A 1 89 ? -11.567 12.149 30.954 1.00 83.25 89 ASP A O 1
ATOM 721 N N . ARG A 1 90 ? -13.021 11.632 29.315 1.00 79.50 90 ARG A N 1
ATOM 722 C CA . ARG A 1 90 ? -14.216 11.977 30.100 1.00 79.50 90 ARG A CA 1
ATOM 723 C C . ARG A 1 90 ? -14.520 10.954 31.195 1.00 79.50 90 ARG A C 1
ATOM 725 O O . ARG A 1 90 ? -14.799 11.348 32.324 1.00 79.50 90 ARG A O 1
ATOM 732 N N . VAL A 1 91 ? -14.361 9.656 30.913 1.00 81.81 91 VAL A N 1
ATOM 733 C CA . VAL A 1 91 ? -14.498 8.596 31.933 1.00 81.81 91 VAL A CA 1
ATOM 734 C C . VAL A 1 91 ? -13.469 8.790 33.049 1.00 81.81 91 VAL A C 1
ATOM 736 O O . VAL A 1 91 ? -13.788 8.666 34.230 1.00 81.81 91 VAL A O 1
ATOM 73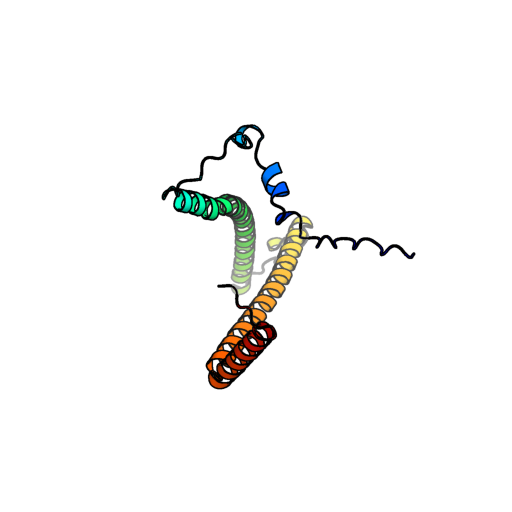9 N N . ARG A 1 92 ? -12.231 9.161 32.703 1.00 79.06 92 ARG A N 1
ATOM 740 C CA . ARG A 1 92 ? -11.171 9.435 33.682 1.00 79.06 92 ARG A CA 1
ATOM 741 C C . ARG A 1 92 ? -11.468 10.654 34.562 1.00 79.06 92 ARG A C 1
ATOM 743 O O . ARG A 1 92 ? -10.999 10.702 35.696 1.00 79.06 92 ARG A O 1
ATOM 750 N N . GLN A 1 93 ? -12.222 11.625 34.055 1.00 82.56 93 GLN A N 1
ATOM 751 C CA . GLN A 1 93 ? -12.642 12.818 34.797 1.00 82.56 93 GLN A CA 1
ATOM 752 C C . GLN A 1 93 ? -13.835 12.556 35.732 1.00 82.56 93 GLN A C 1
ATOM 754 O O . GLN A 1 93 ? -14.190 13.437 36.511 1.00 82.56 93 GLN A O 1
ATOM 759 N N . GLY A 1 94 ? -14.407 11.346 35.714 1.00 77.31 94 GLY A N 1
ATOM 760 C CA . GLY A 1 94 ? -15.532 10.967 36.571 1.00 77.31 94 GLY A CA 1
ATOM 761 C C . GLY A 1 94 ? -16.874 11.544 36.114 1.00 77.31 94 GLY A C 1
ATOM 762 O O . GLY A 1 94 ? -17.811 11.583 36.907 1.00 77.31 94 GLY A O 1
ATOM 763 N N . GLU A 1 95 ? -16.961 12.007 34.865 1.00 74.75 95 GLU A N 1
ATOM 764 C CA . GLU A 1 95 ? -18.211 12.437 34.238 1.00 74.75 95 GLU A CA 1
ATOM 765 C C . GLU A 1 95 ? -19.005 11.201 33.781 1.00 74.75 95 GLU A C 1
ATOM 767 O O . GLU A 1 95 ? -18.421 10.241 33.272 1.00 74.75 95 GLU A O 1
ATOM 772 N N . ASP A 1 96 ? -20.327 11.204 33.977 1.00 66.25 96 ASP A N 1
ATOM 773 C CA . ASP A 1 96 ? -21.197 10.120 33.510 1.00 66.25 96 ASP A CA 1
ATOM 774 C C . ASP A 1 96 ? -21.380 10.258 31.995 1.00 66.25 96 ASP A C 1
ATOM 776 O O . ASP A 1 96 ? -22.144 11.092 31.502 1.00 66.25 96 ASP A O 1
ATOM 780 N N . VAL A 1 97 ? -20.574 9.514 31.240 1.00 67.94 97 VAL A N 1
ATOM 781 C CA . VAL A 1 97 ? -20.577 9.570 29.778 1.00 67.94 97 VAL A CA 1
ATOM 782 C C . VAL A 1 97 ? -21.510 8.488 29.252 1.00 67.94 97 VAL A C 1
ATOM 784 O O . VAL A 1 97 ? -21.265 7.311 29.527 1.00 67.94 97 VAL A O 1
ATOM 787 N N . PRO A 1 98 ? -22.504 8.829 28.413 1.00 70.50 98 PRO A N 1
ATOM 788 C CA . PRO A 1 98 ? -23.248 7.838 27.651 1.00 70.50 98 PRO A CA 1
ATOM 789 C C . PRO A 1 98 ? -22.322 7.244 26.579 1.00 70.50 98 PRO A C 1
ATOM 791 O O . PRO A 1 98 ? -22.255 7.704 25.437 1.00 70.50 98 PRO A O 1
ATOM 794 N N . VAL A 1 99 ? -21.550 6.230 26.980 1.00 70.94 99 VAL A N 1
ATOM 795 C CA . VAL A 1 99 ? -20.582 5.506 26.139 1.00 70.94 99 VAL A CA 1
ATOM 796 C C . VAL A 1 99 ? -21.268 4.964 24.889 1.00 70.94 99 VAL A C 1
ATOM 798 O O . VAL A 1 99 ? -20.701 5.012 23.801 1.00 70.94 99 VAL A O 1
ATOM 801 N N . GLU A 1 100 ? -22.508 4.511 25.042 1.00 66.88 100 GLU A N 1
ATOM 802 C CA . GLU A 1 100 ? -23.280 3.904 23.967 1.00 66.88 100 GLU A CA 1
ATOM 803 C C . GLU A 1 100 ? -23.664 4.914 22.873 1.00 66.88 100 GLU A C 1
ATOM 805 O O . GLU A 1 100 ? -23.543 4.634 21.681 1.00 66.88 100 GLU A O 1
ATOM 810 N N . GLU A 1 101 ? -24.036 6.132 23.263 1.00 71.81 101 GLU A N 1
ATOM 811 C CA . GLU A 1 101 ? -24.390 7.201 22.325 1.00 71.81 101 GLU A CA 1
ATOM 812 C C . GLU A 1 101 ? -23.144 7.796 21.648 1.00 71.81 101 GLU A C 1
ATOM 814 O O . GLU A 1 101 ? -23.163 8.103 20.457 1.00 71.81 101 GLU A O 1
ATOM 819 N N . MET A 1 102 ? -22.020 7.903 22.371 1.00 67.12 102 MET A N 1
ATOM 820 C CA . MET A 1 102 ? -20.756 8.413 21.819 1.00 67.12 102 MET A CA 1
ATOM 821 C C . MET A 1 102 ? -20.039 7.430 20.885 1.00 67.12 102 MET A C 1
ATOM 823 O O . MET A 1 102 ? -19.311 7.866 19.991 1.00 67.12 102 MET A O 1
ATOM 827 N N . LEU A 1 103 ? -20.195 6.123 21.111 1.00 66.31 103 LEU A N 1
ATOM 828 C CA . LEU A 1 103 ? -19.624 5.076 20.258 1.00 66.31 103 LEU A CA 1
ATOM 829 C C . LEU A 1 103 ? -20.561 4.660 19.116 1.00 66.31 103 LEU A C 1
ATOM 831 O O . LEU A 1 103 ? -20.138 3.883 18.258 1.00 66.31 103 LEU A O 1
ATOM 835 N N . GLY A 1 104 ? -21.794 5.179 19.102 1.00 66.88 104 GLY A N 1
ATOM 836 C CA . GLY A 1 104 ? -22.790 4.873 18.080 1.00 66.88 104 GLY A CA 1
ATOM 837 C C . GLY A 1 104 ? -23.353 3.454 18.165 1.00 66.88 104 GLY A C 1
ATOM 838 O O . GLY A 1 104 ? -23.869 2.938 17.172 1.00 66.88 104 GLY A O 1
ATOM 839 N N . THR A 1 105 ? -23.257 2.794 19.324 1.00 62.44 105 THR A N 1
ATOM 840 C CA . THR A 1 105 ? -23.894 1.483 19.528 1.00 62.44 105 THR A CA 1
ATOM 841 C C . THR A 1 105 ? -25.409 1.644 19.415 1.00 62.44 105 THR A C 1
ATOM 843 O O . THR A 1 105 ? -26.001 2.482 20.095 1.00 62.44 105 THR A O 1
ATOM 846 N N . GLY A 1 106 ? -26.026 0.878 18.513 1.00 60.22 106 GLY A N 1
ATOM 847 C CA . GLY A 1 106 ? -27.410 1.056 18.064 1.00 60.22 106 GLY A CA 1
ATOM 848 C C . GLY A 1 106 ? -27.554 1.555 16.619 1.00 60.22 106 GLY A C 1
ATOM 849 O O . GLY A 1 106 ? -28.642 1.451 16.049 1.00 60.22 106 GLY A O 1
ATOM 850 N N . ASN A 1 107 ? -26.479 2.038 15.982 1.00 69.00 107 ASN A N 1
ATOM 851 C CA . ASN A 1 107 ? -26.456 2.357 14.553 1.00 69.00 107 ASN A CA 1
ATOM 852 C C . ASN A 1 107 ? -25.795 1.217 13.759 1.00 69.00 107 ASN A C 1
ATOM 854 O O . ASN A 1 107 ? -24.572 1.071 13.746 1.00 69.00 107 ASN A O 1
ATOM 858 N N . ALA A 1 108 ? -26.607 0.437 13.036 1.00 70.25 108 ALA A N 1
ATOM 859 C CA . ALA A 1 108 ? -26.154 -0.725 12.262 1.00 70.25 108 ALA A CA 1
ATOM 860 C C . ALA A 1 108 ? -25.047 -0.403 11.235 1.00 70.25 108 ALA A C 1
ATOM 862 O O . ALA A 1 108 ? -24.256 -1.277 10.876 1.00 70.25 108 ALA A O 1
ATOM 863 N N . ILE A 1 109 ? -24.981 0.845 10.756 1.00 71.56 109 ILE A N 1
ATOM 864 C CA . ILE A 1 109 ? -23.948 1.287 9.814 1.00 71.56 109 ILE A CA 1
ATOM 865 C C . ILE A 1 109 ? -22.602 1.420 10.533 1.00 71.56 109 ILE A C 1
ATOM 867 O O . ILE A 1 109 ? -21.602 0.883 10.064 1.00 71.56 109 ILE A O 1
ATOM 871 N N . GLU A 1 110 ? -22.573 2.085 11.686 1.00 70.00 110 GLU A N 1
ATOM 872 C CA . GLU A 1 110 ? -21.341 2.334 12.442 1.00 70.00 110 GLU A CA 1
ATOM 873 C C . GLU A 1 110 ? -20.800 1.052 13.085 1.00 70.00 110 GLU A C 1
ATOM 875 O O . GLU A 1 110 ? -19.593 0.801 13.035 1.00 70.00 110 GLU A O 1
ATOM 880 N N . GLU A 1 111 ? -21.681 0.178 13.579 1.00 73.94 111 GLU A N 1
ATOM 881 C CA . GLU A 1 111 ? -21.316 -1.158 14.066 1.00 73.94 111 GLU A CA 1
ATOM 882 C C . GLU A 1 111 ? -20.715 -2.035 12.961 1.00 73.94 111 GLU A C 1
ATOM 884 O O . GLU A 1 111 ? -19.715 -2.723 13.186 1.00 73.94 111 GLU A O 1
ATOM 889 N N . GLY A 1 112 ? -21.270 -1.973 11.745 1.00 79.88 112 GLY A N 1
ATOM 890 C CA . GLY A 1 112 ? -20.718 -2.664 10.581 1.00 79.88 112 GLY A CA 1
ATOM 891 C C . GLY A 1 112 ? -19.296 -2.204 10.255 1.00 79.88 112 GLY A C 1
ATOM 892 O O . GLY A 1 112 ? -18.419 -3.023 9.967 1.00 79.88 112 GLY A O 1
ATOM 893 N N . GLU A 1 113 ? -19.026 -0.903 10.376 1.00 78.31 113 GLU A N 1
ATOM 894 C CA . GLU A 1 113 ? -17.676 -0.387 10.183 1.00 78.31 113 GLU A CA 1
ATOM 895 C C . GLU A 1 113 ? -16.709 -0.783 11.313 1.00 78.31 113 GLU A C 1
ATOM 897 O O . GLU A 1 113 ? -15.525 -0.995 11.048 1.00 78.31 113 GLU A O 1
ATOM 902 N N . TRP A 1 114 ? -17.162 -0.877 12.568 1.00 77.50 114 TRP A N 1
ATOM 903 C CA . TRP A 1 114 ? -16.340 -1.378 1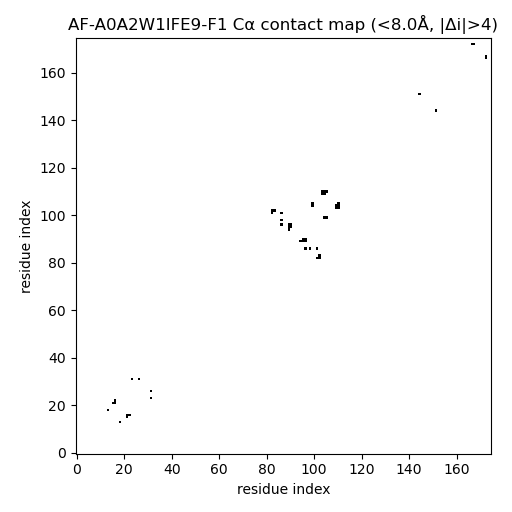3.680 1.00 77.50 114 TRP A CA 1
ATOM 904 C C . TRP A 1 114 ? -16.019 -2.867 13.529 1.00 77.50 114 TRP A C 1
ATOM 906 O O . TRP A 1 114 ? -14.871 -3.270 13.731 1.00 77.50 114 TRP A O 1
ATOM 916 N N . ALA A 1 115 ? -16.991 -3.675 13.101 1.00 82.62 115 ALA A N 1
ATOM 917 C CA . ALA A 1 115 ? -16.780 -5.087 12.793 1.00 82.62 115 ALA A CA 1
ATOM 918 C C . ALA A 1 115 ? -15.738 -5.273 11.679 1.00 82.62 115 ALA A C 1
ATOM 920 O O . ALA A 1 115 ? -14.906 -6.182 11.744 1.00 82.62 115 ALA A O 1
ATOM 921 N N . GLN A 1 116 ? -15.745 -4.386 10.683 1.00 81.69 116 GLN A N 1
ATOM 922 C CA . GLN A 1 116 ? -14.755 -4.399 9.616 1.00 81.69 116 GLN A CA 1
ATOM 923 C C . GLN A 1 116 ? -13.352 -4.025 10.114 1.00 81.69 116 GLN A C 1
ATOM 925 O O . GLN A 1 116 ? -12.410 -4.757 9.820 1.00 81.69 116 GLN A O 1
ATOM 930 N N . VAL A 1 117 ? -13.212 -2.977 10.933 1.00 82.00 117 VAL A N 1
ATOM 931 C CA . VAL A 1 117 ? -11.916 -2.596 11.533 1.00 82.00 117 VAL A CA 1
ATOM 932 C C . VAL A 1 117 ? -11.355 -3.716 12.416 1.00 82.00 117 VAL A C 1
ATOM 934 O O . VAL A 1 117 ? -10.165 -4.011 12.354 1.00 82.00 117 VAL A O 1
ATOM 937 N N . LEU A 1 118 ? -12.198 -4.393 13.204 1.00 84.31 118 LEU A N 1
ATOM 938 C CA . LEU A 1 118 ? -11.773 -5.528 14.033 1.00 84.31 118 LEU A CA 1
ATOM 939 C C . LEU A 1 118 ? -11.317 -6.728 13.194 1.00 84.31 118 LEU A C 1
ATOM 941 O O . LEU A 1 118 ? -10.345 -7.400 13.544 1.00 84.31 118 LEU A O 1
ATOM 945 N N . LYS A 1 119 ? -12.008 -7.002 12.084 1.00 87.56 119 LYS A N 1
ATOM 946 C CA . LYS A 1 119 ? -11.621 -8.060 11.147 1.00 87.56 119 LYS A CA 1
ATOM 947 C C . LYS A 1 119 ? -10.291 -7.740 10.465 1.00 87.56 119 LYS A C 1
ATOM 949 O O . LYS A 1 119 ? -9.419 -8.601 10.425 1.00 87.56 119 LYS A O 1
ATOM 954 N N . GLU A 1 120 ? -10.131 -6.508 9.988 1.00 82.69 120 GLU A N 1
ATOM 955 C CA . GLU A 1 120 ? -8.890 -6.025 9.378 1.00 82.69 120 GLU A CA 1
ATOM 956 C C . GLU A 1 120 ? -7.723 -6.104 10.370 1.00 82.69 120 GLU A C 1
ATOM 958 O O . GLU A 1 120 ? -6.678 -6.650 10.026 1.00 82.69 120 GLU A O 1
ATOM 963 N N . LEU A 1 121 ? -7.922 -5.695 11.628 1.00 84.81 121 LEU A N 1
ATOM 964 C CA . LEU A 1 121 ? -6.897 -5.793 12.671 1.00 84.81 121 LEU A CA 1
ATOM 965 C C . LEU A 1 121 ? -6.485 -7.247 12.949 1.00 84.81 121 LEU A C 1
ATOM 967 O O . LEU A 1 121 ? -5.297 -7.543 13.064 1.00 84.81 121 LEU A O 1
ATOM 971 N N . LYS A 1 122 ? -7.453 -8.168 13.022 1.00 84.50 122 LYS A N 1
ATOM 972 C CA . LYS A 1 122 ? -7.184 -9.598 13.228 1.00 84.50 122 LYS A CA 1
ATOM 973 C C . LYS A 1 122 ? -6.389 -10.203 12.068 1.00 84.50 122 LYS A C 1
ATOM 975 O O . LYS A 1 122 ? -5.471 -10.997 12.290 1.00 84.50 122 LYS A O 1
ATOM 980 N N . ASP A 1 123 ? -6.733 -9.833 10.838 1.00 85.50 123 ASP A N 1
ATOM 981 C CA . ASP A 1 123 ? -6.032 -10.294 9.640 1.00 85.50 123 ASP A CA 1
ATOM 982 C C . ASP A 1 123 ? -4.612 -9.698 9.564 1.00 85.50 123 ASP A C 1
ATOM 984 O O . ASP A 1 123 ? -3.651 -10.414 9.261 1.00 85.50 123 ASP A O 1
ATOM 988 N N . GLU A 1 124 ? -4.445 -8.418 9.907 1.00 81.19 124 GLU A N 1
ATOM 989 C CA . GLU A 1 124 ? -3.141 -7.754 9.982 1.00 81.19 124 GLU A CA 1
ATOM 990 C C . GLU A 1 124 ? -2.238 -8.344 11.068 1.00 81.19 124 GLU A C 1
ATOM 992 O O . GLU A 1 124 ? -1.060 -8.597 10.803 1.00 81.19 124 GLU A O 1
ATOM 997 N N . GLU A 1 125 ? -2.767 -8.635 12.259 1.00 83.38 125 GLU A N 1
ATOM 998 C CA . GLU A 1 125 ? -2.014 -9.284 13.333 1.00 83.38 125 GLU A CA 1
ATOM 999 C C . GLU A 1 125 ? -1.536 -10.674 12.897 1.00 83.38 125 GLU A C 1
ATOM 1001 O O . GLU A 1 125 ? -0.357 -11.002 13.043 1.00 83.38 125 GLU A O 1
ATOM 1006 N N . ALA A 1 126 ? -2.400 -11.468 12.257 1.00 83.75 126 ALA A N 1
ATOM 1007 C CA . ALA A 1 126 ? -2.020 -12.775 11.726 1.00 83.75 126 ALA A CA 1
ATOM 1008 C C . ALA A 1 126 ? -0.892 -12.678 10.680 1.00 83.75 126 ALA A C 1
ATOM 1010 O O . ALA A 1 126 ? 0.001 -13.533 10.635 1.00 83.75 126 ALA A O 1
ATOM 1011 N N . LEU A 1 127 ? -0.898 -11.639 9.839 1.00 83.81 127 LEU A N 1
ATOM 1012 C CA . LEU A 1 127 ? 0.186 -11.367 8.892 1.00 83.81 127 LEU A CA 1
ATOM 1013 C C . LEU A 1 127 ? 1.462 -10.890 9.597 1.00 83.81 127 LEU A C 1
ATOM 1015 O O . LEU A 1 127 ? 2.560 -11.299 9.206 1.00 83.81 127 LEU A O 1
ATOM 1019 N N . TYR A 1 128 ? 1.336 -10.060 10.633 1.00 82.12 128 TYR A N 1
ATOM 1020 C CA . TYR A 1 128 ? 2.458 -9.554 11.419 1.00 82.12 128 TYR A CA 1
ATOM 1021 C C . TYR A 1 128 ? 3.171 -10.686 12.164 1.00 82.12 128 TYR A C 1
ATOM 1023 O O . TYR A 1 128 ? 4.390 -10.816 12.045 1.00 82.12 128 TYR A O 1
ATOM 1031 N N . GLN A 1 129 ? 2.416 -11.577 12.811 1.00 84.12 129 GLN A N 1
ATOM 1032 C CA . GLN A 1 129 ? 2.942 -12.768 13.484 1.00 84.12 129 GLN A CA 1
ATOM 1033 C C . GLN A 1 129 ? 3.682 -13.688 12.504 1.00 84.12 129 GLN A C 1
ATOM 1035 O O . GLN A 1 129 ? 4.820 -14.082 12.751 1.00 84.12 129 GLN A O 1
ATOM 1040 N N . LYS A 1 130 ? 3.104 -13.956 11.323 1.00 86.38 130 LYS A N 1
ATOM 1041 C CA . LYS A 1 130 ? 3.774 -14.738 10.265 1.00 86.38 130 LYS A CA 1
ATOM 1042 C C . LYS A 1 130 ? 5.063 -14.077 9.774 1.00 86.38 130 LYS A C 1
ATOM 1044 O O . LYS A 1 130 ? 6.053 -14.760 9.510 1.00 86.38 130 LYS A O 1
ATOM 1049 N N . LYS A 1 131 ? 5.061 -12.750 9.617 1.00 85.38 131 LYS A N 1
ATOM 1050 C CA . LYS A 1 131 ? 6.229 -11.989 9.158 1.00 85.38 131 LYS A CA 1
ATOM 1051 C C . LYS A 1 131 ? 7.334 -11.971 10.212 1.00 85.38 131 LYS A C 1
ATOM 1053 O O . LYS A 1 131 ? 8.498 -12.084 9.836 1.00 85.38 131 LYS A O 1
ATOM 1058 N N . ASN A 1 132 ? 6.984 -11.854 11.489 1.00 84.62 132 ASN A N 1
ATOM 1059 C CA . ASN A 1 132 ? 7.937 -11.905 12.594 1.00 84.62 132 ASN A CA 1
ATOM 1060 C C . ASN A 1 132 ? 8.530 -13.302 12.745 1.00 84.62 132 ASN A C 1
ATOM 1062 O O . ASN A 1 132 ? 9.748 -13.418 12.710 1.00 84.62 132 ASN A O 1
ATOM 1066 N N . ALA A 1 133 ? 7.705 -14.352 12.718 1.00 85.69 133 ALA A N 1
ATOM 1067 C CA . ALA A 1 133 ? 8.187 -15.731 12.718 1.00 85.69 133 ALA A CA 1
ATOM 1068 C C . ALA A 1 133 ? 9.151 -16.000 11.548 1.00 85.69 133 ALA A C 1
ATOM 1070 O O . ALA A 1 133 ? 10.222 -16.571 11.724 1.00 85.69 133 ALA A O 1
ATOM 1071 N N . LYS A 1 134 ? 8.835 -15.518 10.337 1.00 85.06 134 LYS A N 1
ATOM 1072 C CA . LYS A 1 134 ? 9.736 -15.651 9.180 1.00 85.06 134 LYS A CA 1
ATOM 1073 C C . LYS A 1 134 ? 11.045 -14.870 9.349 1.00 85.06 134 LYS A C 1
ATOM 1075 O O . LYS A 1 134 ? 12.089 -15.336 8.898 1.00 85.06 134 LYS A O 1
ATOM 1080 N N . LYS A 1 135 ? 11.001 -13.681 9.955 1.00 85.88 135 LYS A N 1
ATOM 1081 C CA . LYS A 1 135 ? 12.206 -12.894 10.256 1.00 85.88 135 LYS A CA 1
ATOM 1082 C C . LYS A 1 135 ? 13.071 -13.593 11.294 1.00 85.88 135 LYS A C 1
ATOM 1084 O O . LYS A 1 135 ? 14.269 -13.684 11.083 1.00 85.88 135 LYS A O 1
ATOM 1089 N N . GLU A 1 136 ? 12.473 -14.118 12.356 1.00 84.94 136 GLU A N 1
ATOM 1090 C CA . GLU A 1 136 ? 13.170 -14.875 13.397 1.00 84.94 136 GLU A CA 1
ATOM 1091 C C . GLU A 1 136 ? 13.838 -16.124 12.821 1.00 84.94 136 GLU A C 1
ATOM 1093 O O . GLU A 1 136 ? 15.019 -16.338 13.062 1.00 84.94 136 GLU A O 1
ATOM 1098 N N . LEU A 1 137 ? 13.143 -16.874 11.960 1.00 81.31 137 LEU A N 1
ATOM 1099 C CA . LEU A 1 137 ? 13.718 -18.013 11.235 1.00 81.31 137 LEU A CA 1
ATOM 1100 C C . LEU A 1 137 ? 14.865 -17.599 10.301 1.00 81.31 137 LEU A C 1
ATOM 1102 O O . LEU A 1 137 ? 15.873 -18.293 10.213 1.00 81.31 137 LEU A O 1
ATOM 1106 N N . SER A 1 138 ? 14.739 -16.460 9.613 1.00 80.06 138 SER A N 1
ATOM 1107 C CA . SER A 1 138 ? 15.802 -15.942 8.743 1.00 80.06 138 SER A CA 1
ATOM 1108 C C . SER A 1 138 ? 17.025 -15.472 9.533 1.00 80.06 138 SER A C 1
ATOM 1110 O O . SER A 1 138 ? 18.143 -15.651 9.064 1.00 80.06 138 SER A O 1
ATOM 1112 N N . ILE A 1 139 ? 16.820 -14.864 10.703 1.00 81.06 139 ILE A N 1
ATOM 1113 C CA . ILE A 1 139 ? 17.894 -14.414 11.597 1.00 81.06 139 ILE A CA 1
ATOM 1114 C C . ILE A 1 139 ? 18.571 -15.627 12.242 1.00 81.06 139 ILE A C 1
ATOM 1116 O O . ILE A 1 139 ? 19.794 -15.666 12.316 1.00 81.06 139 ILE A O 1
ATOM 1120 N N . ALA A 1 140 ? 17.799 -16.637 12.651 1.00 78.19 140 ALA A N 1
ATOM 1121 C CA . ALA A 1 140 ? 18.326 -17.889 13.184 1.00 78.19 140 ALA A CA 1
ATOM 1122 C C . ALA A 1 140 ? 19.161 -18.646 12.138 1.00 78.19 140 ALA A C 1
ATOM 1124 O O . ALA A 1 140 ? 20.277 -19.046 12.445 1.00 78.19 140 ALA A O 1
ATOM 1125 N N . GLY A 1 141 ? 18.685 -18.750 10.891 1.00 72.88 141 GLY A N 1
ATOM 1126 C CA . GLY A 1 141 ? 19.455 -19.357 9.798 1.00 72.88 141 GLY A CA 1
ATOM 1127 C C . GLY A 1 141 ? 20.757 -18.607 9.498 1.00 72.88 141 GLY A C 1
ATOM 1128 O O . GLY A 1 141 ? 21.806 -19.223 9.363 1.00 72.88 141 GLY A O 1
ATOM 1129 N N . GLN A 1 142 ? 20.725 -17.269 9.505 1.00 68.75 142 GLN A N 1
ATOM 1130 C CA . GLN A 1 142 ? 21.934 -16.450 9.348 1.00 68.75 142 GLN A CA 1
ATOM 1131 C C . GLN A 1 142 ? 22.919 -16.624 10.515 1.00 68.75 142 GLN A C 1
ATOM 1133 O O . GLN A 1 142 ? 24.126 -16.665 10.297 1.00 68.75 142 GLN A O 1
ATOM 1138 N N . GLN A 1 143 ? 22.427 -16.770 11.749 1.00 64.62 143 GLN A N 1
ATOM 1139 C CA . GLN A 1 143 ? 23.276 -17.025 12.916 1.00 64.62 143 GLN A CA 1
ATOM 1140 C C . GLN A 1 143 ? 23.849 -18.448 12.942 1.00 64.62 143 GLN A C 1
ATOM 1142 O O . GLN A 1 143 ? 24.957 -18.637 13.442 1.00 64.62 143 GLN A O 1
ATOM 1147 N N . GLU A 1 144 ? 23.136 -19.449 12.425 1.00 61.47 144 GLU A N 1
ATOM 1148 C CA . GLU A 1 144 ? 23.657 -20.813 12.268 1.00 61.47 144 GLU A CA 1
ATOM 1149 C C . GLU A 1 144 ? 24.732 -20.889 11.174 1.00 61.47 144 GLU A C 1
ATOM 1151 O O . GLU A 1 144 ? 25.777 -21.509 11.398 1.00 61.47 144 GLU A O 1
ATOM 1156 N N . ASP A 1 145 ? 24.537 -20.174 10.062 1.00 58.91 145 ASP A N 1
ATOM 1157 C CA . ASP A 1 145 ? 25.537 -20.017 8.999 1.00 58.91 145 ASP A CA 1
ATOM 1158 C C . ASP A 1 145 ? 26.804 -19.288 9.492 1.00 58.91 145 ASP A C 1
ATOM 1160 O O . ASP A 1 145 ? 27.921 -19.659 9.122 1.00 58.91 145 ASP A O 1
ATOM 1164 N N . GLU A 1 146 ? 26.664 -18.292 10.375 1.00 58.75 146 GLU A N 1
ATOM 1165 C CA . GLU A 1 146 ? 27.801 -17.583 10.983 1.00 58.75 146 GLU A CA 1
ATOM 1166 C C . GLU A 1 146 ? 28.486 -18.366 12.118 1.00 58.75 146 GLU A C 1
ATOM 1168 O O . GLU A 1 146 ? 29.698 -18.239 12.307 1.00 58.75 146 GLU A O 1
ATOM 1173 N N . ARG A 1 147 ? 27.753 -19.196 12.877 1.00 57.97 147 ARG A N 1
ATOM 1174 C CA . ARG A 1 147 ? 28.313 -20.011 13.977 1.00 57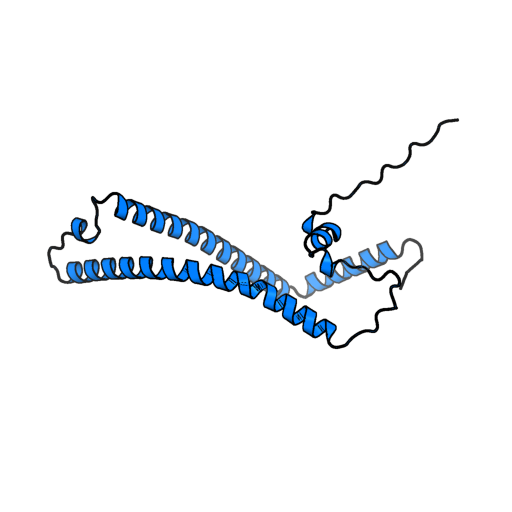.97 147 ARG A CA 1
ATOM 1175 C C . ARG A 1 147 ? 28.991 -21.292 13.503 1.00 57.97 147 ARG A C 1
ATOM 1177 O O . ARG A 1 147 ? 29.795 -21.846 14.254 1.00 57.97 147 ARG A O 1
ATOM 1184 N N . ASN A 1 148 ? 28.702 -21.773 12.293 1.00 55.81 148 ASN A N 1
ATOM 1185 C CA . ASN A 1 148 ? 29.306 -22.994 11.754 1.00 55.81 148 ASN A CA 1
ATOM 1186 C C . ASN A 1 148 ? 29.958 -22.806 10.369 1.00 55.81 148 ASN A C 1
ATOM 1188 O O . ASN A 1 148 ? 29.672 -23.566 9.440 1.00 55.81 148 ASN A O 1
ATOM 1192 N N . PRO A 1 149 ? 30.911 -21.863 10.220 1.00 56.28 149 PRO A N 1
ATOM 1193 C CA . PRO A 1 149 ? 31.560 -21.587 8.935 1.00 56.28 149 PRO A CA 1
ATOM 1194 C C . PRO A 1 149 ? 32.320 -22.805 8.383 1.00 56.28 149 PRO A C 1
ATOM 1196 O O . PRO A 1 149 ? 32.595 -22.886 7.186 1.00 56.28 149 PRO A O 1
ATOM 1199 N N . THR A 1 150 ? 32.661 -23.768 9.245 1.00 53.50 150 THR A N 1
ATOM 1200 C CA . THR A 1 150 ? 33.411 -24.977 8.895 1.00 53.50 150 THR A CA 1
ATOM 1201 C C . THR A 1 150 ? 32.535 -26.036 8.222 1.00 53.50 150 THR A C 1
ATOM 1203 O O . THR A 1 150 ? 33.006 -26.681 7.290 1.00 53.50 150 THR A O 1
ATOM 1206 N N . LYS A 1 151 ? 31.261 -26.198 8.618 1.00 57.25 151 LYS A N 1
ATOM 1207 C CA . LYS A 1 151 ? 30.352 -27.195 8.013 1.00 57.25 151 LYS A CA 1
ATOM 1208 C C . LYS A 1 151 ? 29.824 -26.746 6.652 1.00 57.25 151 LYS A C 1
ATOM 1210 O O . LYS A 1 151 ? 29.959 -27.492 5.689 1.00 57.25 151 LYS A O 1
ATOM 1215 N N . THR A 1 152 ? 29.369 -25.498 6.533 1.00 55.38 152 THR A N 1
ATOM 1216 C CA . THR A 1 152 ? 28.874 -24.933 5.263 1.00 55.38 152 THR A CA 1
ATOM 1217 C C . THR A 1 152 ? 29.968 -24.887 4.191 1.00 55.38 152 THR A C 1
ATOM 1219 O O . THR A 1 152 ? 29.703 -25.061 3.003 1.00 55.38 152 THR A O 1
ATOM 1222 N N . LYS A 1 153 ? 31.235 -24.697 4.588 1.00 57.00 153 LYS A N 1
ATOM 1223 C CA . LYS A 1 153 ? 32.378 -24.737 3.664 1.00 57.00 153 LYS A CA 1
ATOM 1224 C C . LYS A 1 153 ? 32.747 -26.164 3.244 1.00 57.00 153 LYS A C 1
ATOM 1226 O O . LYS A 1 153 ? 33.165 -26.339 2.107 1.00 57.00 153 LYS A O 1
ATOM 1231 N N . LEU A 1 154 ? 32.577 -27.163 4.115 1.00 55.47 154 LEU A N 1
ATOM 1232 C CA . LEU A 1 154 ? 32.810 -28.575 3.788 1.00 55.47 154 LEU A CA 1
ATOM 1233 C C . LEU A 1 154 ? 31.714 -29.131 2.868 1.00 55.47 154 LEU A C 1
ATOM 1235 O O . LEU A 1 154 ? 32.048 -29.690 1.829 1.00 55.47 154 LEU A O 1
ATOM 1239 N N . GLU A 1 155 ? 30.435 -28.874 3.159 1.00 60.00 155 GLU A N 1
ATOM 1240 C CA . GLU A 1 155 ? 29.316 -29.304 2.301 1.00 60.00 155 GLU A CA 1
ATOM 1241 C C . GLU A 1 155 ? 29.371 -28.649 0.917 1.00 60.00 155 GLU A C 1
ATOM 1243 O O . GLU A 1 155 ? 29.225 -29.323 -0.097 1.00 60.00 155 GLU A O 1
ATOM 1248 N N . LYS A 1 156 ? 29.694 -27.353 0.833 1.00 60.75 156 LYS A N 1
ATOM 1249 C CA . LYS A 1 156 ? 29.815 -26.652 -0.457 1.00 60.75 156 LYS A CA 1
ATOM 1250 C C . LYS A 1 156 ? 31.024 -27.114 -1.281 1.00 60.75 156 LYS A C 1
ATOM 1252 O O . LYS A 1 156 ? 30.995 -27.049 -2.511 1.00 60.75 156 LYS A O 1
ATOM 1257 N N . VAL A 1 157 ? 32.089 -27.579 -0.620 1.00 62.47 157 VAL A N 1
ATOM 1258 C CA . VAL A 1 157 ? 33.251 -28.203 -1.277 1.00 62.47 157 VAL A CA 1
ATOM 1259 C C . VAL A 1 157 ? 32.906 -29.614 -1.754 1.00 62.47 157 VAL A C 1
ATOM 1261 O O . VAL A 1 157 ? 33.266 -29.959 -2.877 1.00 62.47 157 VAL A O 1
ATOM 1264 N N . GLU A 1 158 ? 32.165 -30.401 -0.973 1.00 59.47 158 GLU A N 1
ATOM 1265 C CA . GLU A 1 158 ? 31.691 -31.729 -1.382 1.00 59.47 158 GLU A CA 1
ATOM 1266 C C . GLU A 1 158 ? 30.654 -31.657 -2.512 1.00 59.47 158 GLU A C 1
ATOM 1268 O O . GLU A 1 158 ? 30.762 -32.401 -3.486 1.00 59.47 158 GLU A O 1
ATOM 1273 N N . GLU A 1 159 ? 29.710 -30.717 -2.479 1.00 61.38 159 GLU A N 1
ATOM 1274 C CA . GLU A 1 159 ? 28.761 -30.472 -3.575 1.00 61.38 159 GLU A CA 1
ATOM 1275 C C . GLU A 1 159 ? 29.464 -29.985 -4.850 1.00 61.38 159 GLU A C 1
ATOM 1277 O O . GLU A 1 159 ? 29.159 -30.439 -5.953 1.00 61.38 159 GLU A O 1
ATOM 1282 N N . GLY A 1 160 ? 30.458 -29.100 -4.722 1.00 63.12 160 GLY A N 1
ATOM 1283 C CA . GLY A 1 160 ? 31.281 -28.666 -5.852 1.00 63.12 160 GLY A CA 1
ATOM 1284 C C . GLY A 1 160 ? 32.105 -29.809 -6.451 1.00 63.12 160 GLY A C 1
ATOM 1285 O O . GLY A 1 160 ? 32.196 -29.936 -7.673 1.00 63.12 160 GLY A O 1
ATOM 1286 N N . LEU A 1 161 ? 32.666 -30.675 -5.603 1.00 61.47 161 LEU A N 1
ATOM 1287 C CA . LEU A 1 161 ? 33.469 -31.825 -6.016 1.00 61.47 161 LEU A CA 1
ATOM 1288 C C . LEU A 1 161 ? 32.610 -32.925 -6.650 1.00 61.47 161 LEU A C 1
ATOM 1290 O O . LEU A 1 161 ? 33.000 -33.487 -7.671 1.00 61.47 161 LEU A O 1
ATOM 1294 N N . THR A 1 162 ? 31.433 -33.211 -6.091 1.00 62.50 162 THR A N 1
ATOM 1295 C CA . THR A 1 162 ? 30.476 -34.182 -6.646 1.00 62.50 162 THR A CA 1
ATOM 1296 C C . THR A 1 162 ? 29.891 -33.686 -7.962 1.00 62.50 162 THR A C 1
ATOM 1298 O O . THR A 1 162 ? 29.863 -34.448 -8.926 1.00 62.50 162 THR A O 1
ATOM 1301 N N . LYS A 1 163 ? 29.536 -32.402 -8.073 1.00 61.88 163 LYS A N 1
ATOM 1302 C CA . LYS A 1 163 ? 29.082 -31.804 -9.335 1.00 61.88 163 LYS A CA 1
ATOM 1303 C C . LYS A 1 163 ? 30.175 -31.826 -10.407 1.00 61.88 163 LYS A C 1
ATOM 1305 O O . LYS A 1 163 ? 29.920 -32.272 -11.522 1.00 61.88 163 LYS A O 1
ATOM 1310 N N . ALA A 1 164 ? 31.410 -31.466 -10.055 1.00 60.47 164 ALA A N 1
ATOM 1311 C CA . ALA A 1 164 ? 32.551 -31.564 -10.965 1.00 60.47 164 ALA A CA 1
ATOM 1312 C C . ALA A 1 164 ? 32.863 -33.018 -11.369 1.00 60.47 164 ALA A C 1
ATOM 1314 O O . ALA A 1 164 ? 33.296 -33.268 -12.494 1.00 60.47 164 ALA A O 1
ATOM 1315 N N . LYS A 1 165 ? 32.630 -33.988 -10.472 1.00 56.72 165 LYS A N 1
ATOM 1316 C CA . LYS A 1 165 ? 32.765 -35.423 -10.757 1.00 56.72 165 LYS A CA 1
ATOM 1317 C C . LYS A 1 165 ? 31.678 -35.901 -11.722 1.00 56.72 165 LYS A C 1
ATOM 1319 O O . LYS A 1 165 ? 32.011 -36.624 -12.654 1.00 56.72 165 LYS A O 1
ATOM 1324 N N . VAL A 1 166 ? 30.425 -35.467 -11.551 1.00 55.69 166 VAL A N 1
ATOM 1325 C CA . VAL A 1 166 ? 29.307 -35.779 -12.464 1.00 55.69 166 VAL A CA 1
ATOM 1326 C C . VAL A 1 166 ? 29.528 -35.159 -13.849 1.00 55.69 166 VAL A C 1
ATOM 1328 O O . VAL A 1 166 ? 29.255 -35.810 -14.852 1.00 55.69 166 VAL A O 1
ATOM 1331 N N . GLU A 1 167 ? 30.122 -33.967 -13.927 1.00 59.56 167 GLU A N 1
ATOM 1332 C CA . GLU A 1 167 ? 30.524 -33.332 -15.195 1.00 59.56 167 GLU A CA 1
ATOM 1333 C C . GLU A 1 167 ? 31.757 -33.996 -15.848 1.00 59.56 167 GLU A C 1
ATOM 1335 O O . GLU A 1 167 ? 32.027 -33.792 -17.029 1.00 59.56 167 GLU A O 1
ATOM 1340 N N . SER A 1 168 ? 32.517 -34.809 -15.104 1.00 56.38 168 SER A N 1
ATOM 1341 C CA . SER A 1 168 ? 33.769 -35.432 -15.558 1.00 56.38 168 SER A CA 1
ATOM 1342 C C . SER A 1 168 ? 33.639 -36.911 -15.954 1.00 56.38 168 SER A C 1
ATOM 1344 O O . SER A 1 168 ? 34.618 -37.478 -16.453 1.00 56.38 168 SER A O 1
ATOM 1346 N N . VAL A 1 169 ? 32.482 -37.556 -15.800 1.00 53.53 169 VAL A N 1
ATOM 1347 C CA . VAL A 1 169 ? 32.278 -38.919 -16.321 1.00 53.53 169 VAL A CA 1
ATOM 1348 C C . VAL A 1 169 ? 31.952 -38.828 -17.815 1.00 53.53 169 VAL A C 1
ATOM 1350 O O . VAL A 1 169 ? 30.796 -38.752 -1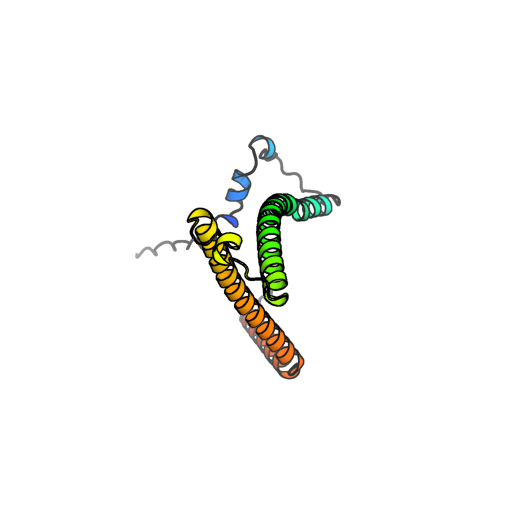8.210 1.00 53.53 169 VAL A O 1
ATOM 1353 N N . GLY A 1 170 ? 32.995 -38.780 -18.649 1.00 58.81 170 GLY A N 1
ATOM 1354 C CA . GLY A 1 170 ? 32.862 -38.727 -20.113 1.00 58.81 170 GLY A CA 1
ATOM 1355 C C . GLY A 1 170 ? 33.849 -37.813 -20.845 1.00 58.81 170 GLY A C 1
ATOM 1356 O O . GLY A 1 170 ? 33.819 -37.767 -22.069 1.00 58.81 170 GLY A O 1
ATOM 1357 N N . GLY A 1 171 ? 34.741 -37.112 -20.135 1.00 54.41 171 GLY A N 1
ATOM 1358 C CA . GLY A 1 171 ? 35.940 -36.514 -20.740 1.00 54.41 171 GLY A CA 1
ATOM 1359 C C . GLY A 1 171 ? 35.735 -35.353 -21.723 1.00 54.41 171 GLY A C 1
ATOM 1360 O O . GLY A 1 171 ? 36.666 -35.050 -22.462 1.00 54.41 171 GLY A O 1
ATOM 1361 N N . VAL A 1 172 ? 34.586 -34.669 -21.735 1.00 57.56 172 VAL A N 1
ATOM 1362 C CA . VAL A 1 172 ? 34.397 -33.460 -22.558 1.00 57.56 172 VAL A CA 1
ATOM 1363 C C . VAL A 1 172 ? 33.842 -32.326 -21.701 1.00 57.56 172 VAL A C 1
ATOM 1365 O O . VAL A 1 172 ? 32.691 -32.361 -21.277 1.00 57.56 172 VAL A O 1
ATOM 1368 N N . LYS A 1 173 ? 34.677 -31.311 -21.452 1.00 52.75 173 LYS A N 1
ATOM 1369 C CA . LYS A 1 173 ? 34.271 -30.030 -20.864 1.00 52.75 173 LYS A CA 1
ATOM 1370 C C . LYS A 1 173 ? 34.064 -29.024 -21.992 1.00 52.75 173 LYS A C 1
ATOM 1372 O O . LYS A 1 173 ? 34.979 -28.807 -22.782 1.00 52.75 173 LYS A O 1
ATOM 1377 N N . PHE A 1 174 ? 32.886 -28.415 -22.054 1.00 44.22 174 PHE A N 1
ATOM 1378 C CA . PHE A 1 174 ? 32.651 -27.230 -22.876 1.00 44.22 174 PHE A CA 1
ATOM 1379 C C . PHE A 1 174 ? 32.933 -25.991 -22.019 1.00 44.22 174 PHE A C 1
ATOM 1381 O O . PHE A 1 174 ? 32.459 -25.919 -20.884 1.00 44.22 174 PHE A O 1
ATOM 1388 N N . TYR A 1 175 ? 33.771 -25.096 -22.547 1.00 50.34 175 TYR A N 1
ATOM 1389 C CA . TYR A 1 175 ? 34.089 -23.790 -21.961 1.00 50.34 175 TYR A CA 1
ATOM 1390 C C . TYR A 1 175 ? 32.913 -22.821 -22.084 1.00 50.34 175 TYR A C 1
ATOM 1392 O O . TYR A 1 175 ? 32.197 -22.905 -23.109 1.00 50.34 175 TYR A O 1
#

pLDDT: mean 71.65, std 11.02, range [39.5, 89.56]

Mean predicted aligned error: 19.19 Å